Protein 1Y9L (pdb70)

Sequence (110 aa):
EKEWHIVPVSKDYFSIPNDLLWSSFNTTNKSINVYSSKCISGKAVYSSFNAGKFMMGNFNVKEEVDGCFMDAQKKIAIDDKLFSMLKDDGVVLKGNKINDTILIIEKDGEVKLLKLIRGI

InterPro domains:
  IPR021546 Pilot protein MxiM [PF11441] (29-142)
  IPR038517 MxiM superfamily [G3DSA:2.40.128.230] (28-142)

GO terms:
  GO:0009279 cell outer membrane (C, EXP)
  GO:0005515 protein binding (F, IPI)

Foldseek 3Di:
DWKWWKDWDDPLQPLADGFWIWDADPPVRWIWIDDPFKIFTWDWDAPPQKIAIQGPMGGDPPPGDPSNVSSVVVVNVDNNVIWGWDADDPDGKIFTHDDPDTGIIIDTDD

Nearest PDB structures (foldseek):
  1y9t-assembly1_A  TM=1.009E+00  e=7.320E-20  Shigella flexneri
  2jw1-assembly1_A  TM=8.439E-01  e=4.864E-14  Shigella flexneri
  2la7-assembly1_A  TM=6.327E-01  e=9.230E-03  Paraburkholderia xenovorans LB400
  6l7w-assembly2_B  TM=3.061E-01  e=3.994E+00  Trypanosoma cruzi strain CL Brener

CATH classification: 2.40.128.230

Organism: Shigella flexneri (NCBI:txid623)

Solvent-accessible surface area: 6874 Å² total; per-residue (Å²): 112,69,56,25,43,20,55,35,68,15,170,54,7,136,44,14,13,144,73,4,42,18,16,66,32,86,132,101,48,20,22,57,3,155,9,166,8,4,44,7,132,12,120,67,45,103,104,113,22,138,15,92,5,67,6,110,48,137,64,82,143,84,40,28,136,116,49,43,89,96,1,0,74,98,1,18,71,16,10,103,99,13,4,43,33,105,55,70,216,167,86,49,25,30,58,8,40,47,121,91,82,42,26,0,70,19,50,126,27,181

B-factor: mean 25.23, std 5.63, range [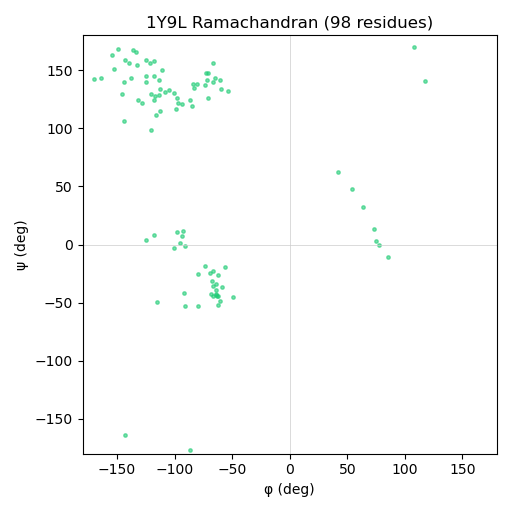15.86, 45.81]

Secondary structure (DSSP, 8-state):
-EEEEEEE-SGGGTT--TT-EEEE-TTT--EEEE-SSEEEE-EEEEETTEEEEE---EE-TT-S-HHHHHHHHHHHHHHHH-EEEE--SSSS-EEEEETTEEEEEEEE--

Structure (mmCIF, N/CA/C/O backbone):
data_1Y9L
#
_entry.id   1Y9L
#
_cell.length_a   82.844
_cell.length_b   49.683
_cell.length_c   29.487
_cell.angle_alpha   90.00
_cell.angle_beta   102.27
_cell.angle_gamma   90.00
#
_symmetry.space_group_name_H-M   'C 1 2 1'
#
loop_
_entity.id
_entity.type
_entity.pdbx_description
1 polymer 'Lipoprotein mxiM'
2 non-polymer 'ACETATE ION'
3 non-polymer UNDECANE
4 water water
#
loop_
_atom_site.group_PDB
_atom_site.id
_atom_site.type_symbol
_atom_site.label_atom_id
_atom_site.label_alt_id
_atom_site.label_comp_id
_atom_site.label_asym_id
_atom_site.label_entity_id
_atom_site.label_seq_id
_atom_site.pdbx_PDB_ins_code
_atom_site.Cartn_x
_atom_site.Cartn_y
_atom_site.Cartn_z
_atom_site.occupancy
_atom_site.B_iso_or_equiv
_atom_site.auth_seq_id
_atom_site.auth_comp_id
_atom_site.auth_asym_id
_atom_site.auth_atom_id
_atom_site.pdbx_PDB_model_num
ATOM 1 N N . GLU A 1 6 ? 12.324 33.558 6.837 1.00 33.98 33 GLU A N 1
ATOM 2 C CA . GLU A 1 6 ? 13.703 33.826 6.327 1.00 33.42 33 GLU A CA 1
ATOM 3 C C . GLU A 1 6 ? 13.665 34.628 5.042 1.00 32.92 33 GLU A C 1
ATOM 4 O O . GLU A 1 6 ? 12.965 34.272 4.093 1.00 33.08 33 GLU A O 1
ATOM 10 N N . LYS A 1 7 ? 14.430 35.718 5.021 1.00 30.29 34 LYS A N 1
ATOM 11 C CA . LYS A 1 7 ? 14.539 36.552 3.827 1.00 29.31 34 LYS A CA 1
ATOM 12 C C . LYS A 1 7 ? 15.969 36.585 3.316 1.00 27.02 34 LYS A C 1
ATOM 13 O O . LYS A 1 7 ? 16.908 36.293 4.045 1.00 23.83 34 LYS A O 1
ATOM 19 N N . GLU A 1 8 ? 16.112 36.913 2.033 1.00 25.26 35 GLU A N 1
ATOM 20 C CA . GLU A 1 8 ? 17.425 36.988 1.410 1.00 24.02 35 GLU A CA 1
ATOM 21 C C . GLU A 1 8 ? 17.513 38.283 0.615 1.00 22.93 35 GLU A C 1
ATOM 22 O O . GLU A 1 8 ? 16.493 38.855 0.203 1.00 22.94 35 GLU A O 1
ATOM 28 N N . TRP A 1 9 ? 18.742 38.748 0.446 1.00 20.69 36 TRP A N 1
ATOM 29 C CA . TRP A 1 9 ? 19.016 39.986 -0.282 1.00 19.69 36 TRP A CA 1
ATOM 30 C C . TRP A 1 9 ? 20.289 39.837 -1.086 1.00 20.02 36 TRP A C 1
ATOM 31 O O . TRP A 1 9 ? 21.158 39.025 -0.730 1.00 19.16 36 TRP A O 1
ATOM 42 N N . HIS A 1 10 ? 20.433 40.682 -2.125 1.00 18.76 37 HIS A N 1
ATOM 43 C CA . HIS A 1 10 ? 21.715 40.912 -2.780 1.00 18.64 37 HIS A CA 1
ATOM 44 C C . HIS A 1 10 ? 22.071 42.384 -2.704 1.00 18.95 37 HIS A C 1
ATOM 45 O O . HIS A 1 10 ? 21.206 43.248 -2.575 1.00 19.27 37 HIS A O 1
ATOM 52 N N . ILE A 1 11 ? 23.360 42.658 -2.796 1.00 18.66 38 ILE A N 1
ATOM 53 C CA . ILE A 1 11 ? 23.887 44.031 -2.754 1.00 19.35 38 ILE A CA 1
ATOM 54 C C . ILE A 1 11 ? 23.766 44.751 -4.084 1.00 20.01 38 ILE A C 1
ATOM 55 O O . ILE A 1 11 ? 24.035 44.180 -5.176 1.00 20.45 38 ILE A O 1
ATOM 60 N N . VAL A 1 12 ? 23.380 46.026 -4.016 1.00 19.94 39 VAL A N 1
ATOM 61 C CA . VAL A 1 12 ? 23.593 46.968 -5.111 1.00 20.23 39 VAL A CA 1
ATOM 62 C C . VAL A 1 12 ? 24.547 47.998 -4.483 1.00 20.48 39 VAL A C 1
ATOM 63 O O . VAL A 1 12 ? 24.196 48.670 -3.513 1.00 19.78 39 VAL A O 1
ATOM 67 N N . PRO A 1 13 ? 25.808 48.053 -4.933 1.00 19.69 40 PRO A N 1
ATOM 68 C CA . PRO A 1 13 ? 26.774 48.950 -4.312 1.00 20.49 40 PRO A CA 1
ATOM 69 C C . PRO A 1 13 ? 26.465 50.404 -4.641 1.00 21.63 40 PRO A C 1
ATOM 70 O O . PRO A 1 13 ? 25.931 50.708 -5.719 1.00 22.09 40 PRO A O 1
ATOM 74 N N . VAL A 1 14 ? 26.777 51.290 -3.695 1.00 22.34 41 VAL A N 1
ATOM 75 C CA . VAL A 1 14 ? 26.569 52.736 -3.875 1.00 24.95 41 VAL A CA 1
ATOM 76 C C . VAL A 1 14 ? 27.942 53.429 -3.878 1.00 25.11 41 VAL A C 1
ATOM 77 O O . VAL A 1 14 ? 28.207 54.234 -4.793 1.00 27.06 41 VAL A O 1
ATOM 81 N N . SER A 1 15 ? 28.803 53.135 -2.894 1.00 24.97 42 SER A N 1
ATOM 82 C CA . SER A 1 15 ? 30.211 53.595 -2.869 1.00 26.70 42 SER A CA 1
ATOM 83 C C . SER A 1 15 ? 31.091 52.857 -3.884 1.00 26.87 42 SER A C 1
ATOM 84 O O . SER A 1 15 ? 30.907 51.670 -4.120 1.00 26.75 42 SER A O 1
ATOM 87 N N . LYS A 1 16 ? 32.098 53.555 -4.428 1.00 28.30 43 LYS A N 1
ATOM 88 C CA . LYS A 1 16 ? 32.992 52.971 -5.434 1.00 28.18 43 LYS A CA 1
ATOM 89 C C . LYS A 1 16 ? 33.893 51.838 -4.919 1.00 28.01 43 LYS A C 1
ATOM 90 O O . LYS A 1 16 ? 34.328 50.992 -5.717 1.00 28.27 43 LYS A O 1
ATOM 96 N N . ASP A 1 17 ? 34.142 51.784 -3.603 1.00 27.27 44 ASP A N 1
ATOM 97 C CA . ASP A 1 17 ? 34.870 50.654 -2.996 1.00 27.52 44 ASP A CA 1
ATOM 98 C C . ASP A 1 17 ? 34.170 49.355 -3.314 1.00 26.13 44 ASP A C 1
ATOM 99 O O . ASP A 1 17 ? 34.776 48.282 -3.198 1.00 26.72 44 ASP A O 1
ATOM 104 N N . TYR A 1 18 ? 32.886 49.422 -3.689 1.00 23.39 45 TYR A N 1
ATOM 105 C CA . TYR A 1 18 ? 32.130 48.203 -3.850 1.00 23.33 45 TYR A CA 1
ATOM 106 C C . TYR A 1 18 ? 31.606 47.952 -5.267 1.00 22.05 45 TYR A C 1
ATOM 107 O O . TYR A 1 18 ? 30.909 46.976 -5.489 1.00 21.20 45 TYR A O 1
ATOM 116 N N . PHE A 1 19 ? 32.023 48.774 -6.228 1.00 23.65 46 PHE A N 1
ATOM 117 C CA . PHE A 1 19 ? 31.572 48.579 -7.615 1.00 23.37 46 PHE A CA 1
ATOM 118 C C . PHE A 1 19 ? 32.017 47.238 -8.194 1.00 23.46 46 PHE A C 1
ATOM 119 O O . PHE A 1 19 ? 31.358 46.709 -9.080 1.00 23.84 46 PHE A O 1
ATOM 127 N N . SER A 1 20 ? 33.121 46.704 -7.679 1.00 22.45 47 SER A N 1
ATOM 128 C CA . SER A 1 20 ? 33.640 45.432 -8.128 1.00 23.22 47 SER A CA 1
ATOM 129 C C . SER A 1 20 ? 33.176 44.243 -7.314 1.00 22.64 47 SER A C 1
ATOM 130 O O . SER A 1 20 ? 33.707 43.157 -7.496 1.00 24.38 47 SER A O 1
ATOM 133 N N . ILE A 1 21 ? 32.232 44.426 -6.376 1.00 22.80 48 ILE A N 1
ATOM 134 C CA . ILE A 1 21 ? 31.739 43.282 -5.637 1.00 24.89 48 ILE A CA 1
ATOM 135 C C . ILE A 1 21 ? 31.103 42.246 -6.603 1.00 23.72 48 ILE A C 1
ATOM 136 O O . ILE A 1 21 ? 30.350 42.635 -7.484 1.00 25.03 48 ILE A O 1
ATOM 141 N N . PRO A 1 22 ? 31.418 40.950 -6.450 1.00 24.56 49 PRO A N 1
ATOM 142 C CA . PRO A 1 22 ? 30.753 39.920 -7.282 1.00 25.52 49 PRO A CA 1
ATOM 143 C C . PRO A 1 22 ? 29.242 39.927 -7.053 1.00 26.07 49 PRO A C 1
ATOM 144 O O . PRO A 1 22 ? 28.794 40.074 -5.913 1.00 25.40 49 PRO A O 1
ATOM 148 N N . ASN A 1 23 ? 28.503 39.717 -8.136 1.00 26.87 50 ASN A N 1
ATOM 149 C CA . ASN A 1 23 ? 27.052 39.814 -8.143 1.00 27.73 50 ASN A CA 1
ATOM 150 C C . ASN A 1 23 ? 26.323 38.678 -7.479 1.00 26.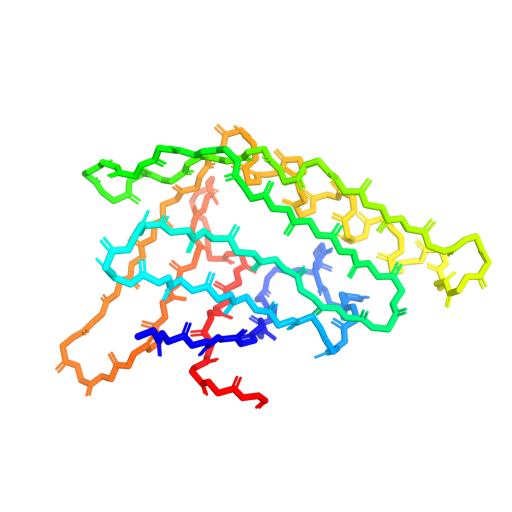80 50 ASN A C 1
ATOM 151 O O . ASN A 1 23 ? 25.145 38.842 -7.144 1.00 27.46 50 ASN A O 1
ATOM 156 N N . ASP A 1 24 ? 26.980 37.543 -7.289 1.00 25.29 51 ASP A N 1
ATOM 157 C CA . ASP A 1 24 ? 26.239 36.361 -6.786 1.00 24.73 51 ASP A CA 1
ATOM 158 C C . ASP A 1 24 ? 26.237 36.163 -5.268 1.00 24.72 51 ASP A C 1
ATOM 159 O O . ASP A 1 24 ? 25.841 35.112 -4.760 1.00 23.79 51 ASP A O 1
ATOM 164 N N . LEU A 1 25 ? 26.680 37.166 -4.539 1.00 23.87 52 LEU A N 1
ATOM 165 C CA . LEU A 1 25 ? 26.647 37.062 -3.090 1.00 24.26 52 LEU A CA 1
ATOM 166 C C . LEU A 1 25 ? 25.189 37.137 -2.636 1.00 23.13 52 LEU A C 1
ATOM 167 O O . LEU A 1 25 ? 24.449 38.051 -2.990 1.00 22.19 52 LEU A O 1
ATOM 172 N N . LEU A 1 26 ? 24.760 36.147 -1.858 1.00 21.24 53 LEU A N 1
ATOM 173 C CA . LEU A 1 26 ? 23.406 36.117 -1.344 1.00 20.02 53 LEU A CA 1
ATOM 174 C C . LEU A 1 26 ? 23.455 36.103 0.177 1.00 21.87 53 LEU A C 1
ATOM 175 O O . LEU A 1 26 ? 24.122 35.259 0.766 1.00 20.86 53 LEU A O 1
ATOM 180 N N . TRP A 1 27 ? 22.704 37.009 0.807 1.00 19.79 54 TRP A N 1
ATOM 181 C CA . TRP A 1 27 ? 22.741 37.251 2.260 1.00 21.41 54 TRP A CA 1
ATOM 182 C C . TRP A 1 27 ? 21.392 36.815 2.799 1.00 21.55 54 TRP A C 1
ATOM 183 O O . TRP A 1 27 ? 20.319 37.220 2.321 1.00 21.64 54 TRP A O 1
ATOM 194 N N . SER A 1 28 ? 21.410 35.976 3.825 1.00 22.91 55 SER A N 1
ATOM 195 C CA A SER A 1 28 ? 20.166 35.417 4.339 0.60 24.05 55 SER A CA 1
ATOM 196 C CA B SER A 1 28 ? 20.173 35.416 4.347 0.40 23.18 55 SER A CA 1
ATOM 197 C C . SER A 1 28 ? 20.074 35.625 5.844 1.00 24.59 55 SER A C 1
ATOM 198 O O . SER A 1 28 ? 21.086 35.557 6.540 1.00 26.50 55 SER A O 1
ATOM 203 N N . PHE A 1 29 ? 18.864 35.927 6.294 1.00 22.42 56 PHE A N 1
ATOM 204 C CA . PHE A 1 29 ? 18.541 36.102 7.715 1.00 23.99 56 PHE A CA 1
ATOM 205 C C . PHE A 1 29 ? 17.340 35.242 8.050 1.00 24.44 56 PHE A C 1
ATOM 206 O O . PHE A 1 29 ? 16.271 35.382 7.451 1.00 23.70 56 PHE A O 1
ATOM 214 N N . ASN A 1 30 ? 17.533 34.343 9.007 1.00 26.14 57 ASN A N 1
ATOM 215 C CA . ASN A 1 30 ? 16.469 33.462 9.459 1.00 28.33 57 ASN A CA 1
ATOM 216 C C . ASN A 1 30 ? 15.856 34.021 10.731 1.00 29.21 57 ASN A C 1
ATOM 217 O O . ASN A 1 30 ? 16.533 34.136 11.740 1.00 28.86 57 ASN A O 1
ATOM 222 N N . THR A 1 31 ? 14.579 34.371 10.663 1.00 30.62 58 THR A N 1
ATOM 223 C CA . THR A 1 31 ? 13.887 35.028 11.779 1.00 32.30 58 THR A CA 1
ATOM 224 C C . THR A 1 31 ? 13.671 34.112 12.989 1.00 32.37 58 THR A C 1
ATOM 225 O O . THR A 1 31 ? 13.540 34.583 14.120 1.00 33.20 58 THR A O 1
ATOM 229 N N . THR A 1 32 ? 13.639 32.805 12.736 1.00 32.29 59 THR A N 1
ATOM 230 C CA . THR A 1 32 ? 13.346 31.815 13.774 1.00 32.19 59 THR A CA 1
ATOM 231 C C . THR A 1 32 ? 14.577 31.533 14.633 1.00 32.06 59 THR A C 1
ATOM 232 O O . THR A 1 32 ? 14.515 31.609 15.867 1.00 32.12 59 THR A O 1
ATOM 236 N N . ASN A 1 33 ? 15.687 31.192 13.984 1.00 31.65 60 ASN A N 1
ATOM 237 C CA . ASN A 1 33 ? 16.916 30.875 14.697 1.00 31.30 60 ASN A CA 1
ATOM 238 C C . ASN A 1 33 ? 17.941 32.019 14.726 1.00 31.16 60 ASN A C 1
ATOM 239 O O . ASN A 1 33 ? 19.005 31.902 15.343 1.00 30.60 60 ASN A O 1
ATOM 244 N N . LYS A 1 34 ? 17.608 33.117 14.042 1.00 31.05 61 LYS A N 1
ATOM 245 C CA . LYS A 1 34 ? 18.415 34.345 14.022 1.00 31.06 61 LYS A CA 1
ATOM 246 C C . LYS A 1 34 ? 19.704 34.230 13.189 1.00 30.62 61 LYS A C 1
ATOM 247 O O . LYS A 1 34 ? 20.577 35.093 13.265 1.00 31.27 61 LYS A O 1
ATOM 249 N N . SER A 1 35 ? 19.813 33.183 12.376 1.00 29.44 62 SER A N 1
ATOM 250 C CA . SER A 1 35 ? 21.045 32.933 11.637 1.00 28.61 62 SER A CA 1
ATOM 251 C C . SER A 1 35 ? 21.212 33.913 10.481 1.00 27.10 62 SER A C 1
ATOM 252 O O . SER A 1 35 ? 20.248 34.212 9.795 1.00 27.48 62 SER A O 1
ATOM 255 N N . ILE A 1 36 ? 22.433 34.408 10.309 1.00 25.46 63 ILE A N 1
ATOM 256 C CA . ILE A 1 36 ? 22.835 35.144 9.097 1.00 24.74 63 ILE A CA 1
ATOM 257 C C . ILE A 1 36 ? 23.963 34.431 8.346 1.00 24.64 63 ILE A C 1
ATOM 258 O O . ILE A 1 36 ? 25.030 34.148 8.899 1.00 23.91 63 ILE A O 1
ATOM 263 N N . ASN A 1 37 ? 23.713 34.151 7.066 1.00 24.26 64 ASN A N 1
ATOM 264 C CA . ASN A 1 37 ? 24.716 33.519 6.213 1.00 25.60 64 ASN A CA 1
ATOM 265 C C . ASN A 1 37 ? 24.997 34.337 4.953 1.00 24.27 64 ASN A C 1
ATOM 266 O O . ASN A 1 37 ? 24.195 35.201 4.551 1.00 25.20 64 ASN A O 1
ATOM 271 N N . VAL A 1 38 ? 26.154 34.099 4.357 1.00 23.87 65 VAL A N 1
ATOM 272 C CA . VAL A 1 38 ? 26.408 34.587 3.010 1.00 22.83 65 VAL A CA 1
ATOM 273 C C . VAL A 1 38 ? 26.809 33.399 2.118 1.00 21.58 65 VAL A C 1
ATOM 274 O O . VAL A 1 38 ? 27.516 32.496 2.547 1.00 21.01 65 VAL A O 1
ATOM 278 N N . TYR A 1 39 ? 26.309 33.387 0.891 1.00 20.74 66 TYR A N 1
ATOM 279 C CA . TYR A 1 39 ? 26.588 32.283 -0.027 1.00 20.27 66 TYR A CA 1
ATOM 280 C C . TYR A 1 39 ? 26.876 32.814 -1.410 1.00 20.25 66 TYR A C 1
ATOM 281 O O . TYR A 1 39 ? 26.255 33.785 -1.823 1.00 20.73 66 TYR A O 1
ATOM 290 N N . SER A 1 40 ? 27.808 32.172 -2.103 1.00 19.79 67 SER A N 1
ATOM 291 C CA A SER A 1 40 ? 28.091 32.430 -3.506 0.70 19.91 67 SER A CA 1
ATOM 292 C CA B SER A 1 40 ? 28.087 32.433 -3.511 0.30 19.84 67 SER A CA 1
ATOM 293 C C . SER A 1 40 ? 28.946 31.297 -4.056 1.00 20.12 67 SER A C 1
ATOM 294 O O . SER A 1 40 ? 29.311 30.385 -3.322 1.00 20.05 67 SER A O 1
ATOM 299 N N . LYS A 1 41 ? 29.271 31.374 -5.340 1.00 21.01 68 LYS A N 1
ATOM 300 C CA . LYS A 1 41 ? 30.109 30.364 -5.996 1.00 22.60 68 LYS A CA 1
ATOM 301 C C . LYS A 1 41 ? 31.490 30.240 -5.327 1.00 21.73 68 LYS A C 1
ATOM 302 O O . LYS A 1 41 ? 32.012 29.134 -5.193 1.00 21.06 68 LYS A O 1
ATOM 308 N N . CYS A 1 42 ? 32.032 31.370 -4.871 1.00 21.98 69 CYS A N 1
ATOM 309 C CA . CYS A 1 42 ? 33.424 31.430 -4.447 1.00 23.38 69 CYS A CA 1
ATOM 310 C C . CYS A 1 42 ? 33.631 31.936 -3.027 1.00 23.71 69 CYS A C 1
ATOM 311 O O . CYS A 1 42 ? 34.773 32.041 -2.589 1.00 24.08 69 CYS A O 1
ATOM 314 N N . ILE A 1 43 ? 32.551 32.204 -2.286 1.00 24.01 70 ILE A N 1
ATOM 315 C CA . ILE A 1 43 ? 32.614 32.678 -0.898 1.00 26.25 70 ILE A CA 1
ATOM 316 C C . ILE A 1 43 ? 31.481 32.107 -0.062 1.00 26.46 70 ILE A C 1
ATOM 317 O O . ILE A 1 43 ? 30.337 32.067 -0.522 1.00 27.36 70 ILE A O 1
ATOM 322 N N . SER A 1 44 ? 31.761 31.725 1.171 1.00 25.92 71 SER A N 1
ATOM 323 C CA . SER A 1 44 ? 30.712 31.355 2.104 1.00 26.80 71 SER A CA 1
ATOM 324 C C . SER A 1 44 ? 31.063 31.910 3.472 1.00 28.01 71 SER A C 1
ATOM 325 O O . SER A 1 44 ? 32.226 32.116 3.760 1.00 27.12 71 SER A O 1
ATOM 328 N N . GLY A 1 45 ? 30.064 32.111 4.311 1.00 26.94 72 GLY A N 1
ATOM 329 C CA . GLY A 1 45 ? 30.297 32.611 5.660 1.00 29.02 72 GLY A CA 1
ATOM 330 C C . GLY A 1 45 ? 29.041 32.537 6.499 1.00 28.14 72 GLY A C 1
ATOM 331 O O . GLY A 1 45 ? 27.935 32.738 5.994 1.00 29.41 72 GLY A O 1
ATOM 332 N N . LYS A 1 46 ? 29.198 32.208 7.777 1.00 29.16 73 LYS A N 1
ATOM 333 C CA . LYS A 1 46 ? 28.091 32.252 8.726 1.00 29.46 73 LYS A CA 1
ATOM 334 C C . LYS A 1 46 ? 28.452 33.287 9.785 1.00 29.38 73 LYS A C 1
ATOM 335 O O . LYS A 1 46 ? 29.535 33.204 10.383 1.00 29.95 73 LYS A O 1
ATOM 341 N N . ALA A 1 47 ? 27.547 34.229 10.032 1.00 28.55 74 ALA A N 1
ATOM 342 C CA . ALA A 1 47 ? 27.862 35.392 10.859 1.00 27.22 74 ALA A CA 1
ATOM 343 C C . ALA A 1 47 ? 27.727 35.128 12.349 1.00 26.84 74 ALA A C 1
ATOM 344 O O . ALA A 1 47 ? 26.762 34.530 12.805 1.00 26.84 74 ALA A O 1
ATOM 346 N N . VAL A 1 48 ? 28.723 35.585 13.092 1.00 25.83 75 VAL A N 1
ATOM 347 C CA . VAL A 1 48 ? 28.509 35.892 14.497 1.00 24.93 75 VAL A CA 1
ATOM 348 C C . VAL A 1 48 ? 28.289 37.402 14.562 1.00 23.54 75 VAL A C 1
ATOM 349 O O . VAL A 1 48 ? 29.104 38.142 14.061 1.00 24.51 75 VAL A O 1
ATOM 353 N N . TYR A 1 49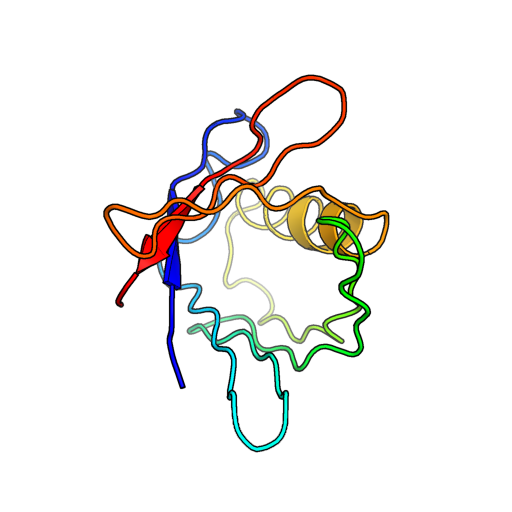 ? 27.192 37.860 15.165 1.00 21.67 76 TYR A N 1
ATOM 354 C CA . TYR A 1 49 ? 26.782 39.266 14.967 1.00 22.27 76 TYR A CA 1
ATOM 355 C C . TYR A 1 49 ? 25.945 39.857 16.099 1.00 21.53 76 TYR A C 1
ATOM 356 O O . TYR A 1 49 ? 25.376 39.126 16.935 1.00 22.86 76 TYR A O 1
ATOM 365 N N . SER A 1 50 ? 25.880 41.195 16.090 1.00 21.97 77 SER A N 1
ATOM 366 C CA A SER A 1 50 ? 24.999 41.969 16.953 0.50 22.13 77 SER A CA 1
ATOM 367 C CA B SER A 1 50 ? 24.972 41.962 16.939 0.50 21.06 77 SER A CA 1
ATOM 368 C C . SER A 1 50 ? 24.240 42.990 16.104 1.00 21.64 77 SER A C 1
ATOM 369 O O . SER A 1 50 ? 24.799 43.531 15.143 1.00 22.20 77 SER A O 1
AT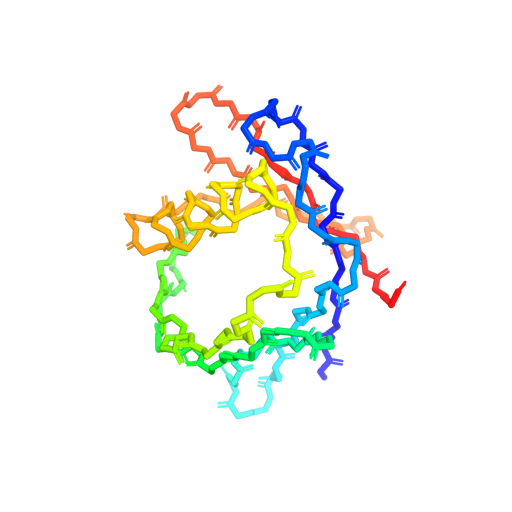OM 374 N N . PHE A 1 51 ? 22.982 43.236 16.437 1.00 22.01 78 PHE A N 1
ATOM 375 C CA . PHE A 1 51 ? 22.173 44.228 15.730 1.00 22.66 78 PHE A CA 1
ATOM 376 C C . PHE A 1 51 ? 21.250 44.933 16.708 1.00 21.37 78 PHE A C 1
ATOM 377 O O . PHE A 1 51 ? 20.239 44.381 17.162 1.00 22.61 78 PHE A O 1
ATOM 385 N N . ASN A 1 52 ? 21.591 46.174 17.020 1.00 20.87 79 ASN A N 1
ATOM 386 C CA . ASN A 1 52 ? 20.896 46.928 18.064 1.00 20.37 79 ASN A CA 1
ATOM 387 C C . ASN A 1 52 ? 20.842 48.379 17.673 1.00 21.10 79 ASN A C 1
ATOM 388 O O . ASN A 1 52 ? 21.887 48.965 17.315 1.00 21.78 79 ASN A O 1
ATOM 393 N N . ALA A 1 53 ? 19.639 48.960 17.734 1.00 23.37 80 ALA A N 1
ATOM 394 C CA . ALA A 1 53 ? 19.462 50.407 17.570 1.00 24.66 80 ALA A CA 1
ATOM 395 C C . ALA A 1 53 ? 19.886 50.867 16.177 1.00 24.15 80 ALA A C 1
ATOM 396 O O . ALA A 1 53 ? 20.390 51.981 16.015 1.00 25.95 80 ALA A O 1
ATOM 398 N N . GLY A 1 54 ? 19.703 49.996 15.190 1.00 24.38 81 GLY A N 1
ATOM 399 C CA . GLY A 1 54 ? 20.145 50.261 13.822 1.00 22.51 81 GLY A CA 1
ATOM 400 C C . GLY A 1 54 ? 21.602 49.900 13.533 1.00 22.12 81 GLY A C 1
ATOM 401 O O . GLY A 1 54 ? 22.000 49.878 12.364 1.00 21.62 81 GLY A O 1
ATOM 402 N N . LYS A 1 55 ? 22.380 49.599 14.565 1.00 20.74 82 LYS A N 1
ATOM 403 C CA . LYS A 1 55 ? 23.814 49.301 14.411 1.00 21.02 82 LYS A CA 1
ATOM 404 C C . LYS A 1 55 ? 24.057 47.808 14.270 1.00 20.22 82 LYS A C 1
ATOM 405 O O . LYS A 1 55 ? 23.733 47.012 15.150 1.00 20.07 82 LYS A O 1
ATOM 411 N N . PHE A 1 56 ? 24.655 47.424 13.149 1.00 19.20 83 PHE A N 1
ATOM 412 C CA . PHE A 1 56 ? 24.978 46.029 12.878 1.00 19.20 83 PHE A CA 1
ATOM 413 C C . PHE A 1 56 ? 26.474 45.841 12.860 1.00 19.58 83 PHE A C 1
ATOM 414 O O . PHE A 1 56 ? 27.178 46.600 12.221 1.00 19.13 83 PHE A O 1
ATOM 422 N N . MET A 1 57 ? 26.944 44.803 13.531 1.00 19.36 84 MET A N 1
ATOM 423 C CA A MET A 1 57 ? 28.326 44.397 13.389 0.60 20.13 84 MET A CA 1
ATOM 424 C CA B MET A 1 57 ? 28.350 44.406 13.514 0.40 19.93 84 MET A CA 1
ATOM 425 C C . MET A 1 57 ? 28.407 42.885 13.378 1.00 20.08 84 MET A C 1
ATOM 426 O O . MET A 1 57 ? 27.716 42.186 14.115 1.00 20.61 84 MET A O 1
ATOM 435 N N . GLY A 1 58 ? 29.205 42.355 12.475 1.00 20.42 85 GLY A N 1
ATOM 436 C CA . GLY A 1 58 ? 29.256 40.903 12.380 1.00 21.42 85 GLY A CA 1
ATOM 437 C C . GLY A 1 58 ? 30.564 40.391 11.847 1.00 22.34 85 GLY A C 1
ATOM 438 O O . GLY A 1 58 ? 31.209 41.078 11.062 1.00 22.89 85 GLY A O 1
ATOM 439 N N . ASN A 1 59 ? 30.931 39.175 12.270 1.00 22.57 86 ASN A N 1
ATOM 440 C CA . ASN A 1 59 ? 32.097 38.439 11.780 1.00 23.59 86 ASN A CA 1
ATOM 441 C C . ASN A 1 59 ? 31.625 37.195 11.004 1.00 24.27 86 ASN A C 1
ATOM 442 O O . ASN A 1 59 ? 31.050 36.301 11.591 1.00 24.64 86 ASN A O 1
ATOM 447 N N . PHE A 1 60 ? 31.888 37.145 9.688 1.00 25.57 87 PHE A N 1
ATOM 448 C CA . PHE A 1 60 ? 31.342 36.081 8.829 1.00 27.22 87 PHE A CA 1
ATOM 449 C C . PHE A 1 60 ? 32.195 34.802 8.655 1.00 28.68 87 PHE A C 1
ATOM 450 O O . PHE A 1 60 ? 31.754 33.843 8.006 1.00 29.51 87 PHE A O 1
ATOM 458 N N . ASN A 1 61 ? 33.374 34.763 9.265 1.00 29.70 88 ASN A N 1
ATOM 459 C CA . ASN A 1 61 ? 34.277 33.596 9.158 1.00 30.25 88 ASN A CA 1
ATOM 460 C C . ASN A 1 61 ? 34.337 33.027 7.747 1.00 29.40 88 ASN A C 1
ATOM 461 O O . ASN A 1 61 ? 33.977 31.871 7.485 1.00 30.08 88 ASN A O 1
ATOM 466 N N . VAL A 1 62 ? 34.820 33.860 6.847 1.00 29.06 89 VAL A N 1
ATOM 467 C CA . VAL A 1 62 ? 34.743 33.645 5.400 1.00 28.43 89 VAL A CA 1
ATOM 468 C C . VAL A 1 62 ? 35.659 32.524 4.818 1.00 27.87 89 VAL A C 1
ATOM 469 O O . VAL A 1 62 ? 36.809 32.327 5.248 1.00 27.32 89 VAL A O 1
ATOM 473 N N . LYS A 1 63 ? 35.133 31.794 3.846 1.00 27.24 90 LYS A N 1
ATOM 474 C CA . LYS A 1 63 ? 35.949 30.926 2.981 1.00 26.90 90 LYS A CA 1
ATOM 475 C C . LYS A 1 63 ? 35.927 31.475 1.565 1.00 27.28 90 LYS A C 1
ATOM 476 O O . LYS A 1 63 ? 34.888 31.960 1.111 1.00 26.47 90 LYS A O 1
ATOM 482 N N . GLU A 1 64 ? 37.059 31.411 0.878 1.00 26.56 91 GLU A N 1
ATOM 483 C CA A GLU A 1 64 ? 37.203 31.991 -0.461 0.50 27.06 91 GLU A CA 1
ATOM 484 C CA B GLU A 1 64 ? 37.230 31.995 -0.450 0.50 26.73 91 GLU A CA 1
ATOM 485 C C . GLU A 1 64 ? 38.060 31.079 -1.323 1.00 26.81 91 GLU A C 1
ATOM 486 O O . GLU A 1 64 ? 39.097 30.583 -0.867 1.00 27.26 91 GLU A O 1
ATOM 497 N N . VAL A 1 65 ? 37.649 30.902 -2.577 1.00 25.56 92 VAL A N 1
ATOM 498 C CA . VAL A 1 65 ? 38.275 30.027 -3.558 1.00 25.98 92 VAL A CA 1
ATOM 499 C C . VAL A 1 65 ? 39.418 30.765 -4.229 1.00 26.21 92 VAL A C 1
ATOM 500 O O . VAL A 1 65 ? 39.205 31.810 -4.873 1.00 26.68 92 VAL A O 1
ATOM 504 N N . ASP A 1 66 ? 40.619 30.211 -4.071 1.00 25.51 93 ASP A N 1
ATOM 505 C CA . ASP A 1 66 ? 41.814 30.756 -4.695 1.00 26.12 93 ASP A CA 1
ATOM 506 C C . ASP A 1 66 ? 41.642 30.937 -6.200 1.00 26.07 93 ASP A C 1
ATOM 507 O O . ASP A 1 66 ? 41.189 30.029 -6.908 1.00 26.56 93 ASP A O 1
ATOM 512 N N . GLY A 1 67 ? 42.027 32.115 -6.683 1.00 26.53 94 GLY A N 1
ATOM 513 C CA . GLY A 1 67 ? 42.095 32.377 -8.117 1.00 27.03 94 GLY A CA 1
ATOM 514 C C . GLY A 1 67 ? 40.743 32.630 -8.745 1.00 27.24 94 GLY A C 1
ATOM 515 O O . GLY A 1 67 ? 40.654 32.858 -9.950 1.00 28.18 94 GLY A O 1
ATOM 516 N N . CYS A 1 68 ? 39.681 32.579 -7.946 1.00 27.22 95 CYS A N 1
ATOM 517 C CA . CYS A 1 68 ? 38.348 32.696 -8.515 1.00 27.23 95 CYS A CA 1
ATOM 518 C C . CYS A 1 68 ? 37.950 34.129 -8.822 1.00 26.64 95 CYS A C 1
ATOM 519 O O . CYS A 1 68 ? 37.124 34.364 -9.699 1.00 28.02 95 CYS A O 1
ATOM 522 N N . PHE A 1 69 ? 38.539 35.087 -8.109 1.00 25.43 96 PHE A N 1
ATOM 523 C CA . PHE A 1 69 ? 38.158 36.472 -8.227 1.00 25.17 96 PHE A CA 1
ATOM 524 C C . PHE A 1 69 ? 39.242 37.301 -8.882 1.00 24.77 96 PHE A C 1
ATOM 525 O O . PHE A 1 69 ? 40.409 36.992 -8.746 1.00 25.78 96 PHE A O 1
ATOM 533 N N . MET A 1 70 ? 38.841 38.356 -9.588 1.00 23.87 97 MET A N 1
ATOM 534 C CA . MET A 1 70 ? 39.777 39.384 -10.019 1.00 24.28 97 MET A CA 1
ATOM 535 C C . MET A 1 70 ? 40.328 40.128 -8.812 1.00 22.50 97 MET A C 1
ATOM 536 O O . MET A 1 70 ? 39.669 40.176 -7.756 1.00 22.07 97 MET A O 1
ATOM 541 N N . ASP A 1 71 ? 41.506 40.729 -8.979 1.00 22.25 98 ASP A N 1
ATOM 542 C CA . ASP A 1 71 ? 42.091 41.562 -7.906 1.00 22.49 98 ASP A CA 1
ATOM 543 C C . ASP A 1 71 ? 41.106 42.596 -7.333 1.00 21.64 98 ASP A C 1
ATOM 544 O O . ASP A 1 71 ? 40.933 42.740 -6.106 1.00 22.33 98 ASP A O 1
ATOM 549 N N . ALA A 1 72 ? 40.386 43.276 -8.209 1.00 21.83 99 ALA A N 1
ATOM 550 C CA . ALA A 1 72 ? 39.457 44.323 -7.797 1.00 21.28 99 ALA A CA 1
ATOM 551 C C . ALA A 1 72 ? 38.281 43.761 -6.991 1.00 21.76 99 ALA A C 1
ATOM 552 O O . ALA A 1 72 ? 37.761 44.413 -6.059 1.00 21.85 99 ALA A O 1
ATOM 554 N N . GLN A 1 73 ? 37.848 42.560 -7.369 1.00 20.42 100 GLN A N 1
ATOM 555 C 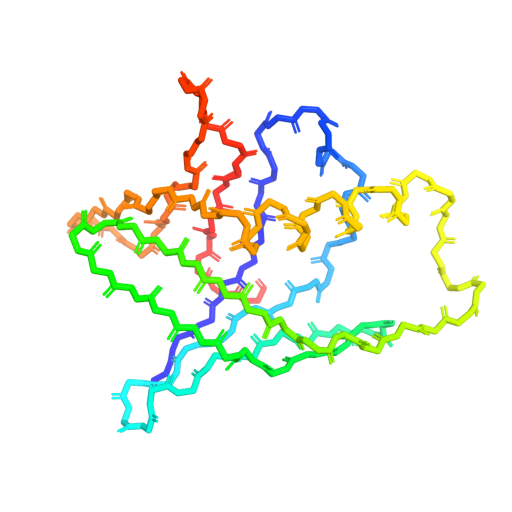CA . GLN A 1 73 ? 36.783 41.875 -6.654 1.00 21.59 100 GLN A CA 1
ATOM 556 C C . GLN A 1 73 ? 37.255 41.495 -5.250 1.00 20.83 100 GLN A C 1
ATOM 557 O O . GLN A 1 73 ? 36.518 41.697 -4.279 1.00 21.73 100 GLN A O 1
ATOM 563 N N . LYS A 1 74 ? 38.480 40.974 -5.153 1.00 20.53 101 LYS A N 1
ATOM 564 C CA A LYS A 1 74 ? 39.034 40.582 -3.862 0.50 20.94 101 LYS A CA 1
ATOM 565 C CA B LYS A 1 74 ? 39.055 40.576 -3.870 0.50 20.71 101 LYS A CA 1
ATOM 566 C C . LYS A 1 74 ? 39.085 41.755 -2.904 1.00 20.58 101 LYS A C 1
ATOM 567 O O . LYS A 1 74 ? 38.695 41.626 -1.714 1.00 20.03 101 LYS A O 1
ATOM 578 N N . ILE A 1 75 ? 39.559 42.905 -3.380 1.00 19.54 102 ILE A N 1
ATOM 579 C CA . ILE A 1 75 ? 39.696 44.084 -2.518 1.00 19.89 102 ILE A CA 1
ATOM 580 C C . ILE A 1 75 ? 38.321 44.525 -2.040 1.00 18.84 102 ILE A C 1
ATOM 581 O O . ILE A 1 75 ? 38.138 44.823 -0.844 1.00 19.31 102 ILE A O 1
ATOM 586 N N . ALA A 1 76 ? 37.342 44.513 -2.949 1.00 19.51 103 ALA A 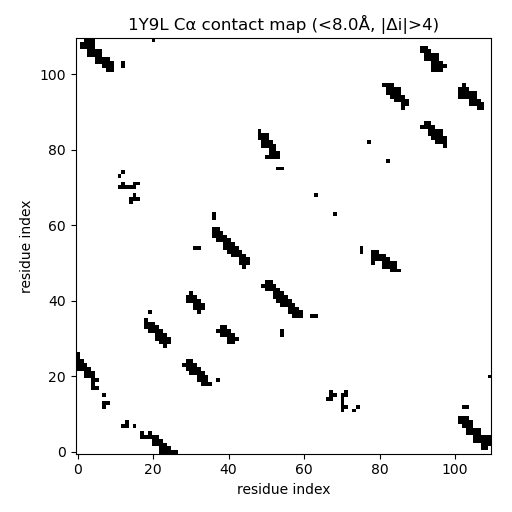N 1
ATOM 587 C CA . ALA A 1 76 ? 35.969 44.909 -2.584 1.00 19.06 103 ALA A CA 1
ATOM 588 C C . ALA A 1 76 ? 35.360 43.976 -1.539 1.00 18.32 103 ALA A C 1
ATOM 589 O O . ALA A 1 76 ? 34.775 44.424 -0.570 1.00 18.75 103 ALA A O 1
ATOM 591 N N . ILE A 1 77 ? 35.540 42.673 -1.730 1.00 18.93 104 ILE A N 1
ATOM 592 C CA . ILE A 1 77 ? 35.056 41.658 -0.773 1.00 20.58 104 ILE A CA 1
ATOM 593 C C . ILE A 1 77 ? 35.710 41.857 0.602 1.00 18.68 104 ILE A C 1
ATOM 594 O O . ILE A 1 77 ? 35.035 41.835 1.649 1.00 18.71 104 ILE A O 1
ATOM 599 N N . ASP A 1 78 ? 37.035 42.002 0.604 1.00 17.96 105 ASP A N 1
ATOM 600 C CA A ASP A 1 78 ? 37.859 42.199 1.834 0.50 18.14 105 ASP A CA 1
ATOM 601 C CA B ASP A 1 78 ? 37.682 42.094 1.891 0.50 17.82 105 ASP A CA 1
ATOM 602 C C . ASP A 1 78 ? 37.379 43.414 2.603 1.00 18.24 105 ASP A C 1
ATOM 603 O O . ASP A 1 78 ? 37.249 43.427 3.857 1.00 18.56 105 ASP A O 1
ATOM 612 N N . LYS A 1 79 ? 37.220 44.493 1.853 1.00 18.86 106 LYS A N 1
ATOM 613 C CA . LYS A 1 79 ? 36.782 45.742 2.447 1.00 20.20 106 LYS A CA 1
ATOM 614 C C . LYS A 1 79 ? 35.379 45.594 3.017 1.00 19.24 106 LYS A C 1
ATOM 615 O O . LYS A 1 79 ? 35.098 46.100 4.087 1.00 19.24 106 LYS A O 1
ATOM 621 N N . LEU A 1 80 ? 34.509 44.863 2.315 1.00 19.18 107 LEU A N 1
ATOM 622 C CA . LEU A 1 80 ? 33.141 44.703 2.782 1.00 19.59 107 LEU A CA 1
ATOM 623 C C . LEU A 1 80 ? 33.120 44.004 4.129 1.00 19.18 107 LEU A C 1
ATOM 624 O O . LEU A 1 80 ? 32.497 44.466 5.075 1.00 19.22 107 LEU A O 1
ATOM 629 N N . PHE A 1 81 ? 33.798 42.849 4.235 1.00 18.70 108 PHE A N 1
ATOM 630 C CA . PHE A 1 81 ? 33.739 42.126 5.495 1.00 18.87 108 PHE A CA 1
ATOM 631 C C . PHE A 1 81 ? 34.438 42.869 6.629 1.00 18.64 108 PHE A C 1
ATOM 632 O O . PHE A 1 81 ? 33.986 42.833 7.806 1.00 18.42 108 PHE A O 1
ATOM 640 N N . SER A 1 82 ? 35.480 43.625 6.297 1.00 18.75 109 SER A N 1
ATOM 641 C CA . SER A 1 82 ? 36.117 44.495 7.307 1.00 19.12 109 SER A CA 1
ATOM 642 C C . SER A 1 82 ? 35.140 45.573 7.848 1.00 18.25 109 SER A C 1
ATOM 643 O O . SER A 1 82 ? 35.001 45.785 9.061 1.00 18.38 109 SER A O 1
ATOM 646 N N . MET A 1 83 ? 34.405 46.183 6.922 1.00 18.40 110 MET A N 1
ATOM 647 C CA . MET A 1 83 ? 33.431 47.193 7.270 1.00 19.33 110 MET A CA 1
ATOM 648 C C . MET A 1 83 ? 32.299 46.615 8.127 1.00 18.61 110 MET A C 1
ATOM 649 O O . MET A 1 83 ? 31.892 47.241 9.111 1.00 18.76 110 MET A O 1
ATOM 654 N N . LEU A 1 84 ? 31.798 45.423 7.759 1.00 17.29 111 LEU A N 1
ATOM 655 C CA . LEU A 1 84 ? 30.737 44.798 8.526 1.00 18.63 111 LEU A CA 1
ATOM 656 C C . LEU A 1 84 ? 31.192 44.446 9.932 1.00 18.56 111 LEU A C 1
ATOM 657 O O . LEU A 1 84 ? 30.380 44.509 10.870 1.00 18.99 111 LEU A O 1
ATOM 662 N N . LYS A 1 85 ? 32.461 44.079 10.106 1.00 18.70 112 LYS A N 1
ATOM 663 C CA . LYS A 1 85 ? 33.019 43.815 11.435 1.00 20.63 112 LYS A CA 1
ATOM 664 C C . LYS A 1 85 ? 33.118 45.085 12.267 1.00 20.28 112 LYS A C 1
ATOM 665 O O . LYS A 1 85 ? 32.830 45.076 13.491 1.00 22.15 112 LYS A O 1
ATOM 671 N N . ASP A 1 86 ? 33.567 46.170 11.654 1.00 20.32 113 ASP A N 1
ATOM 672 C CA A ASP A 1 86 ? 33.701 47.435 12.369 0.70 20.83 113 ASP A CA 1
ATOM 673 C CA B ASP A 1 86 ? 33.700 47.464 12.338 0.30 20.60 113 ASP A CA 1
ATOM 674 C C . ASP A 1 86 ? 32.350 48.039 12.778 1.00 20.54 113 ASP A C 1
ATOM 675 O O . ASP A 1 86 ? 32.251 48.735 13.818 1.00 21.51 113 ASP A O 1
ATOM 684 N N . GLY A 1 87 ? 31.327 47.754 11.977 1.00 19.41 114 GLY A N 1
ATOM 685 C CA . GLY A 1 87 ? 29.976 48.191 12.251 1.00 19.40 114 GLY A CA 1
ATOM 686 C C . GLY A 1 87 ? 29.419 49.128 11.189 1.00 19.42 114 GLY A C 1
ATOM 687 O O . GLY A 1 87 ? 30.120 49.991 10.646 1.00 20.42 114 GLY A O 1
ATOM 688 N N . VAL A 1 88 ? 28.138 48.944 10.869 1.00 18.06 115 VAL A N 1
ATOM 689 C CA . VAL A 1 88 ? 27.437 49.818 9.933 1.00 18.11 115 VAL A CA 1
ATOM 690 C C . VAL A 1 88 ? 26.077 50.117 10.511 1.00 18.49 115 VAL A C 1
ATOM 691 O O . VAL A 1 88 ? 25.664 49.476 11.486 1.00 19.43 115 VAL A O 1
ATOM 695 N N . VAL A 1 89 ? 25.402 51.097 9.929 1.00 18.07 116 VAL A N 1
ATOM 696 C CA . VAL A 1 89 ? 24.007 51.360 10.295 1.00 18.66 116 VAL A CA 1
ATOM 697 C C . VAL A 1 89 ? 23.084 50.862 9.201 1.00 18.25 116 VAL A C 1
ATOM 698 O O . VAL A 1 89 ? 23.343 51.058 7.993 1.00 19.64 116 VAL A O 1
ATOM 702 N N . LEU A 1 90 ? 22.053 50.152 9.602 1.00 19.02 117 LEU A N 1
ATOM 703 C CA . LEU A 1 90 ? 21.070 49.651 8.649 1.00 19.56 117 LEU A CA 1
ATOM 704 C C . LEU A 1 90 ? 19.839 50.546 8.680 1.00 19.82 117 LEU A C 1
ATOM 705 O O . LEU A 1 90 ? 19.325 50.851 9.780 1.00 22.81 117 LEU A O 1
ATOM 710 N N . LYS A 1 91 ? 19.380 50.975 7.509 1.00 20.29 118 LYS A N 1
ATOM 711 C CA . LYS A 1 91 ? 18.205 51.873 7.391 1.00 20.73 118 LYS A CA 1
ATOM 712 C C . LYS A 1 91 ? 17.177 51.126 6.558 1.00 20.75 118 LYS A C 1
ATOM 713 O O . LYS A 1 91 ? 17.266 51.151 5.329 1.00 19.86 118 LYS A O 1
ATOM 719 N N . GLY A 1 92 ? 16.195 50.492 7.187 1.00 19.95 119 GLY A N 1
ATOM 720 C CA . GLY A 1 92 ? 15.055 49.916 6.479 1.00 19.45 119 GLY A CA 1
ATOM 721 C C . GLY A 1 92 ? 13.921 50.908 6.238 1.00 19.29 119 GLY A C 1
ATOM 722 O O . GLY A 1 92 ? 14.048 52.087 6.535 1.00 20.25 119 GLY A O 1
ATOM 723 N N . ASN A 1 93 ? 12.840 50.401 5.659 1.00 18.55 120 ASN A N 1
ATOM 724 C CA . ASN A 1 93 ? 11.697 51.244 5.353 1.00 19.17 120 ASN A CA 1
ATOM 725 C C . ASN A 1 93 ? 10.409 50.456 5.420 1.00 20.63 120 ASN A C 1
ATOM 726 O O . ASN A 1 93 ? 10.414 49.235 5.466 1.00 20.11 120 ASN A O 1
ATOM 731 N N . LYS A 1 94 ? 9.304 51.180 5.403 1.00 20.80 121 LYS A N 1
ATOM 732 C CA . LYS A 1 94 ? 7.974 50.578 5.542 1.00 22.26 121 LYS A CA 1
ATOM 733 C C . LYS A 1 94 ? 7.277 50.284 4.208 1.00 22.74 121 LYS A C 1
ATOM 734 O O . LYS A 1 94 ? 6.139 49.782 4.188 1.00 23.86 121 LYS A O 1
ATOM 740 N N . ILE A 1 95 ? 7.947 50.578 3.095 1.00 22.45 122 ILE A N 1
ATOM 741 C CA . ILE A 1 95 ? 7.392 50.352 1.765 1.00 22.52 122 ILE A CA 1
ATOM 742 C C . ILE A 1 95 ? 7.773 48.956 1.284 1.00 22.73 122 ILE A C 1
ATOM 743 O O . ILE A 1 95 ? 6.914 48.177 0.873 1.00 24.71 122 ILE A O 1
ATOM 748 N N . ASN A 1 96 ? 9.064 48.637 1.324 1.00 21.90 123 ASN A N 1
ATOM 749 C CA . ASN A 1 96 ? 9.511 47.320 0.945 1.00 22.29 123 ASN A CA 1
ATOM 750 C C . ASN A 1 96 ? 10.673 46.848 1.837 1.00 20.75 123 ASN A C 1
ATOM 751 O O . ASN A 1 96 ? 10.868 47.377 2.940 1.00 19.58 123 ASN A O 1
ATOM 756 N N . ASP A 1 97 ? 11.388 45.810 1.384 1.00 20.70 124 ASP A N 1
ATOM 757 C CA . ASP A 1 97 ? 12.408 45.180 2.196 1.00 22.24 1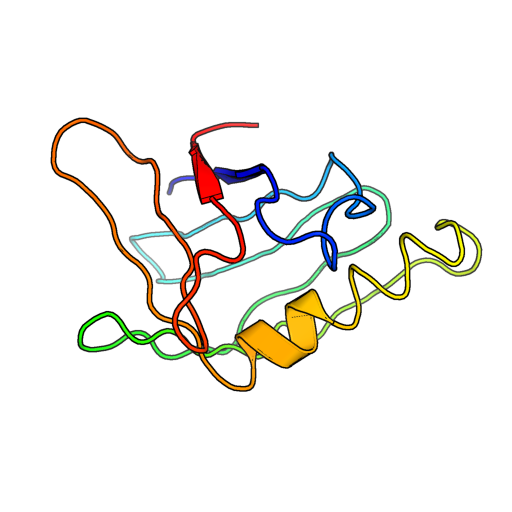24 ASP A CA 1
ATOM 758 C C . ASP A 1 97 ? 13.825 45.661 1.886 1.00 22.48 124 ASP A C 1
ATOM 759 O O . ASP A 1 97 ? 14.795 45.105 2.387 1.00 22.31 124 ASP A O 1
ATOM 764 N N . THR A 1 98 ? 13.949 46.724 1.100 1.00 20.79 125 THR A N 1
ATOM 765 C CA . THR A 1 98 ? 15.279 47.317 0.838 1.00 19.70 125 THR A CA 1
ATOM 766 C C . THR A 1 98 ? 15.876 47.887 2.144 1.00 20.01 125 THR A C 1
ATOM 767 O O . THR A 1 98 ? 15.175 48.400 3.015 1.00 19.24 125 THR A O 1
ATOM 771 N N . ILE A 1 99 ? 17.197 47.740 2.285 1.00 20.37 126 ILE A N 1
ATOM 772 C CA . ILE A 1 99 ? 17.901 48.234 3.466 1.00 20.54 126 ILE A CA 1
ATOM 773 C C . ILE A 1 99 ? 19.116 49.006 3.006 1.00 20.47 126 ILE A C 1
ATOM 774 O O . ILE A 1 99 ? 19.914 48.479 2.229 1.00 21.04 126 ILE A O 1
ATOM 779 N N . LEU A 1 100 ? 19.277 50.262 3.396 1.00 19.05 127 LEU A N 1
ATOM 780 C CA . LEU A 1 100 ? 20.545 50.957 3.122 1.00 18.85 127 LEU A CA 1
ATOM 781 C C . LEU A 1 100 ? 21.572 50.655 4.184 1.00 19.22 127 LEU A C 1
ATOM 782 O O . LEU A 1 100 ? 21.249 50.614 5.385 1.00 21.31 127 LEU A O 1
ATOM 787 N N . ILE A 1 101 ? 22.810 50.430 3.770 1.00 18.45 128 ILE A N 1
ATOM 788 C CA A ILE A 1 101 ? 23.931 50.253 4.679 0.70 18.62 128 ILE A CA 1
ATOM 789 C CA B ILE A 1 101 ? 23.947 50.247 4.673 0.30 17.85 128 ILE A CA 1
ATOM 790 C C . ILE A 1 101 ? 24.749 51.539 4.664 1.00 18.29 128 ILE A C 1
ATOM 791 O O . ILE A 1 101 ? 25.276 51.953 3.614 1.00 18.94 128 ILE A O 1
ATOM 800 N N . GLU A 1 102 ? 24.837 52.157 5.830 1.00 18.36 129 GLU A N 1
ATOM 801 C CA . GLU A 1 102 ? 25.452 53.475 5.985 1.00 19.01 129 GLU A CA 1
ATOM 802 C C . GLU A 1 102 ? 26.652 53.402 6.896 1.00 18.41 129 GLU A C 1
ATOM 803 O O . GLU A 1 102 ? 26.662 52.644 7.875 1.00 18.20 129 GLU A O 1
ATOM 809 N N . LYS A 1 103 ? 27.642 54.218 6.584 1.00 19.68 130 LYS A N 1
ATOM 810 C CA . LYS A 1 103 ? 28.817 54.358 7.436 1.00 20.52 130 LYS A CA 1
ATOM 811 C C . LYS A 1 103 ? 29.545 55.633 7.013 1.00 22.61 130 LYS A C 1
ATOM 812 O O . LYS A 1 103 ? 29.602 55.953 5.828 1.00 23.23 130 LYS A O 1
ATOM 818 N N . ASP A 1 104 ? 30.089 56.317 8.011 1.00 25.23 131 ASP A N 1
ATOM 819 C CA . ASP A 1 104 ? 30.974 57.484 7.817 1.00 27.27 131 ASP A CA 1
ATOM 820 C C . ASP A 1 104 ? 30.322 58.533 6.934 1.00 27.26 131 ASP A C 1
ATOM 821 O O . ASP A 1 104 ? 30.907 59.049 5.973 1.00 27.78 131 ASP A O 1
ATOM 826 N N . GLY A 1 105 ? 29.089 58.822 7.281 1.00 25.55 132 GLY A N 1
ATOM 827 C CA . GLY A 1 105 ? 28.340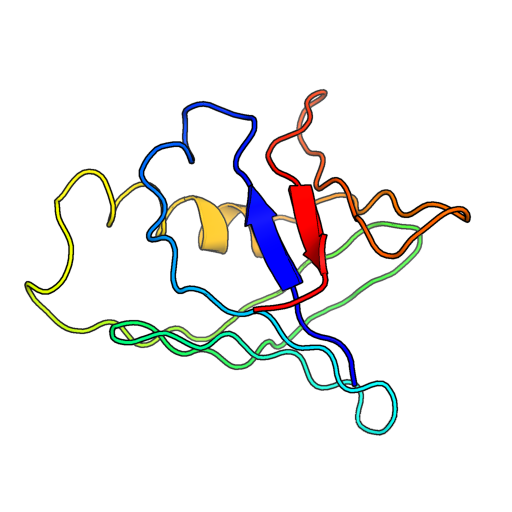 59.873 6.617 1.00 25.62 132 GLY A CA 1
ATOM 828 C C . GLY A 1 105 ? 27.817 59.576 5.230 1.00 25.72 132 GLY A C 1
ATOM 829 O O . GLY A 1 105 ? 27.215 60.460 4.627 1.00 26.16 132 GLY A O 1
ATOM 830 N N . GLU A 1 106 ? 28.014 58.355 4.729 1.00 25.03 133 GLU A N 1
ATOM 831 C CA . GLU A 1 106 ? 27.517 58.015 3.391 1.00 24.14 133 GLU A CA 1
ATOM 832 C C . GLU A 1 106 ? 26.790 56.686 3.316 1.00 21.64 133 GLU A C 1
ATOM 833 O O . GLU A 1 106 ? 26.879 55.856 4.214 1.00 21.31 133 GLU A O 1
ATOM 839 N N . VAL A 1 107 ? 26.087 56.517 2.217 1.00 20.69 134 VAL A N 1
ATOM 840 C CA . VAL A 1 107 ? 25.492 55.214 1.915 1.00 20.42 134 VAL A CA 1
ATOM 841 C C . VAL A 1 107 ? 26.552 54.411 1.189 1.00 20.20 134 VAL A C 1
ATOM 842 O O . VAL A 1 107 ? 27.075 54.814 0.152 1.00 21.12 134 VAL A O 1
ATOM 846 N N . LYS A 1 108 ? 26.856 53.233 1.732 1.00 18.24 135 LYS A N 1
ATOM 847 C CA . LYS A 1 108 ? 27.887 52.396 1.159 1.00 18.97 135 LYS A CA 1
ATOM 848 C C . LYS A 1 108 ? 27.270 51.439 0.159 1.00 19.23 135 LYS A C 1
ATOM 849 O O . LYS A 1 108 ? 27.812 51.232 -0.940 1.00 19.38 135 LYS A O 1
ATOM 855 N N . LEU A 1 109 ? 26.113 50.869 0.511 1.00 19.40 136 LEU A N 1
ATOM 856 C CA A LEU A 1 109 ? 25.448 49.990 -0.429 0.70 20.02 136 LEU A CA 1
ATOM 857 C CA B LEU A 1 109 ? 25.496 49.756 -0.214 0.30 18.40 136 LEU A CA 1
ATOM 858 C C . LEU A 1 109 ? 23.999 49.798 -0.007 1.00 18.76 136 LEU A C 1
ATOM 859 O O . LEU A 1 109 ? 23.557 50.317 1.024 1.00 17.61 136 LEU A O 1
ATOM 868 N N . LYS A 1 110 ? 23.244 49.153 -0.879 1.00 19.42 137 LYS A N 1
ATOM 869 C CA . LYS A 1 110 ? 21.879 48.785 -0.542 1.00 20.61 137 LYS A CA 1
ATOM 870 C C . LYS A 1 110 ? 21.642 47.303 -0.714 1.00 20.14 137 LYS A C 1
ATOM 871 O O . LYS A 1 110 ? 22.215 46.672 -1.612 1.00 21.32 137 LYS A O 1
ATOM 877 N N . LEU A 1 111 ? 20.820 46.772 0.158 1.00 18.92 138 LEU A N 1
ATOM 878 C CA . LEU A 1 111 ? 20.360 45.391 0.087 1.00 18.46 138 LEU A CA 1
ATOM 879 C C . LEU A 1 111 ? 18.995 45.399 -0.586 1.00 19.29 138 LEU A C 1
ATOM 880 O O . LEU A 1 111 ? 18.073 46.098 -0.118 1.00 20.34 138 LEU A O 1
ATOM 885 N N . ILE A 1 112 ? 18.887 44.668 -1.694 1.00 19.08 139 ILE A N 1
ATOM 886 C CA . ILE A 1 112 ? 17.648 44.499 -2.430 1.00 20.41 139 ILE A CA 1
ATOM 887 C C . ILE A 1 112 ? 17.161 43.090 -2.220 1.00 20.24 139 ILE A C 1
ATOM 888 O O . ILE A 1 112 ? 17.917 42.125 -2.337 1.00 19.85 139 ILE A O 1
ATOM 893 N N . ARG A 1 113 ? 15.890 42.944 -1.879 1.00 21.61 140 ARG A N 1
ATOM 894 C CA . ARG A 1 113 ? 15.358 41.601 -1.549 1.00 22.02 140 ARG A CA 1
ATOM 895 C C . ARG A 1 113 ? 15.348 40.697 -2.783 1.00 23.04 140 ARG A C 1
ATOM 896 O O . ARG A 1 113 ? 15.099 41.125 -3.910 1.00 24.32 140 ARG A O 1
ATOM 904 N N . GLY A 1 114 ? 15.721 39.437 -2.554 1.00 23.02 141 GLY A N 1
ATOM 905 C CA . GLY A 1 114 ? 15.680 38.432 -3.595 1.00 23.61 141 GLY A CA 1
ATOM 906 C C . GLY A 1 114 ? 17.041 38.027 -4.096 1.00 24.37 141 GLY A C 1
ATOM 907 O O . GLY A 1 114 ? 18.087 38.628 -3.779 1.00 23.65 141 GLY A O 1
ATOM 908 N N . ILE A 1 115 ? 17.033 36.973 -4.893 1.00 24.11 142 ILE A N 1
ATOM 909 C CA . ILE A 1 115 ? 18.228 36.505 -5.518 1.00 25.72 142 ILE A CA 1
ATOM 910 C C . ILE A 1 115 ? 18.617 37.413 -6.674 1.00 25.88 142 ILE A C 1
ATOM 911 O O . ILE A 1 115 ? 17.853 38.282 -7.110 1.00 26.69 142 ILE A O 1
#

Radius of gyration: 13.22 Å; Cα contacts (8 Å, |Δi|>4): 257; chains: 1; bounding box: 35×30×28 Å